Protein AF-A0A1X1JHR4-F1 (afdb_monomer_lite)

Sequence (129 aa):
MKYLKKLLLVLCIGAIYNLYFTLINSSLTSWVNIILFIIFGYAEVFTLELLFKYSIKFQKNVYIQLLTIFLVSSMVEIAYMLVTGLSFTIAIHFVLLGIPITIIGLLYWKYYVDKIKKLLRDKKSSLSN

Organism: Streptococcus mitis (NCBI:txid28037)

Foldseek 3Di:
DVVVVVVVVLVVVLVVVLVVVCVVDVDPLSVVLSVLSSVLVVVLVVVLCVVCVPDPVNVVDVLVSLVVSLVSVLVSQLVSCVVSPHDSVVSVVVSVVVVVVSVVVVVVVVVVVVVVVVVVVVVVVVVVD

Structure (mmCIF, N/CA/C/O backbone):
data_AF-A0A1X1JHR4-F1
#
_entry.id   AF-A0A1X1JHR4-F1
#
loop_
_atom_site.group_PDB
_atom_site.id
_atom_site.type_symbol
_atom_site.label_atom_id
_atom_site.label_alt_id
_atom_site.label_comp_id
_atom_site.label_asym_id
_atom_site.label_entity_id
_atom_site.label_seq_id
_atom_site.pdbx_PDB_ins_code
_atom_site.Cartn_x
_atom_site.Cartn_y
_atom_site.Cartn_z
_atom_site.occupancy
_atom_site.B_iso_or_equiv
_atom_site.auth_seq_id
_atom_site.auth_comp_id
_atom_site.auth_asym_id
_atom_site.auth_atom_id
_atom_site.pdbx_PDB_model_num
ATOM 1 N N . MET A 1 1 ? 13.443 -15.573 12.737 1.00 47.31 1 MET A N 1
ATOM 2 C CA . MET A 1 1 ? 12.019 -15.772 12.351 1.00 47.31 1 MET A CA 1
ATOM 3 C C . MET A 1 1 ? 11.330 -14.530 11.770 1.00 47.31 1 MET A C 1
ATOM 5 O O . MET A 1 1 ? 10.629 -14.673 10.778 1.00 47.31 1 MET A O 1
ATOM 9 N N . LYS A 1 2 ? 11.516 -13.320 12.331 1.00 52.44 2 LYS A N 1
ATOM 10 C CA . LYS A 1 2 ? 10.844 -12.085 11.859 1.00 52.44 2 LYS A CA 1
ATOM 11 C C . LYS A 1 2 ? 11.196 -11.702 10.407 1.00 52.44 2 LYS A C 1
ATOM 13 O O . LYS A 1 2 ? 10.301 -11.395 9.630 1.00 52.44 2 LYS A O 1
ATOM 18 N N . TYR A 1 3 ? 12.474 -11.800 10.035 1.00 51.06 3 TYR A N 1
ATOM 19 C CA . TYR A 1 3 ? 12.960 -11.507 8.678 1.00 51.06 3 TYR A CA 1
ATOM 20 C C . TYR A 1 3 ? 12.559 -12.571 7.651 1.00 51.06 3 TYR A C 1
ATOM 22 O O . TYR A 1 3 ? 12.141 -12.233 6.552 1.00 51.06 3 TYR A O 1
ATOM 30 N N . LEU A 1 4 ? 12.580 -13.848 8.045 1.00 49.50 4 LEU A N 1
ATOM 31 C CA . LEU A 1 4 ? 12.166 -14.963 7.191 1.00 49.50 4 LEU A CA 1
ATOM 32 C C . LEU A 1 4 ? 10.678 -14.875 6.815 1.00 49.50 4 LEU A C 1
ATOM 34 O O . LEU A 1 4 ? 10.331 -15.077 5.660 1.00 49.50 4 LEU A O 1
ATOM 38 N N . LYS A 1 5 ? 9.807 -14.504 7.768 1.00 51.72 5 LYS A N 1
ATOM 39 C CA . LYS A 1 5 ? 8.377 -14.275 7.496 1.00 51.72 5 LYS A CA 1
ATOM 40 C C . LYS A 1 5 ? 8.148 -13.101 6.540 1.00 51.72 5 LYS A C 1
ATOM 42 O O . LYS A 1 5 ? 7.306 -13.217 5.660 1.00 51.72 5 LYS A O 1
ATOM 47 N N . LYS A 1 6 ? 8.898 -12.000 6.690 1.00 57.97 6 LYS A N 1
ATOM 48 C CA . LYS A 1 6 ? 8.840 -10.863 5.755 1.00 57.97 6 LYS A CA 1
ATOM 49 C C . LYS A 1 6 ? 9.286 -11.278 4.347 1.00 57.97 6 LYS A C 1
ATOM 51 O O . LYS A 1 6 ? 8.591 -10.964 3.392 1.00 57.97 6 LYS A O 1
ATOM 56 N N . LEU A 1 7 ? 10.379 -12.035 4.230 1.00 55.81 7 LEU A N 1
ATOM 57 C CA . LEU A 1 7 ? 10.879 -12.546 2.949 1.00 55.81 7 LEU A CA 1
ATOM 58 C C . LEU A 1 7 ? 9.855 -13.461 2.257 1.00 55.81 7 LEU A C 1
ATOM 60 O O . LEU A 1 7 ? 9.580 -13.293 1.077 1.00 55.81 7 LEU A O 1
ATOM 64 N N . LEU A 1 8 ? 9.251 -14.389 3.005 1.00 53.31 8 LEU A N 1
ATOM 65 C CA . LEU A 1 8 ? 8.206 -15.286 2.501 1.00 53.31 8 LEU A CA 1
ATOM 66 C C . LEU A 1 8 ? 6.971 -14.519 2.021 1.00 53.31 8 LEU A C 1
ATOM 68 O O . LEU A 1 8 ? 6.429 -14.840 0.972 1.00 53.31 8 LEU A O 1
ATOM 72 N N . LEU A 1 9 ? 6.558 -13.480 2.751 1.00 62.12 9 LEU A N 1
ATOM 73 C CA . LEU A 1 9 ? 5.437 -12.634 2.348 1.00 62.12 9 LEU A CA 1
ATOM 74 C C . LEU A 1 9 ? 5.743 -11.885 1.040 1.00 62.12 9 LEU A C 1
ATOM 76 O O . LEU A 1 9 ? 4.910 -11.871 0.141 1.00 62.12 9 LEU A O 1
ATOM 80 N N . VAL A 1 10 ? 6.952 -11.327 0.913 1.00 59.50 10 VAL A N 1
ATOM 81 C CA . VAL A 1 10 ? 7.423 -10.652 -0.311 1.00 59.50 10 VAL A CA 1
ATOM 82 C C . VAL A 1 10 ? 7.480 -11.624 -1.490 1.00 59.50 10 VAL A C 1
ATOM 84 O O . VAL A 1 10 ? 7.036 -11.279 -2.581 1.00 59.50 10 VAL A O 1
ATOM 87 N N . LEU A 1 11 ? 7.949 -12.856 -1.273 1.00 52.69 11 LEU A N 1
ATOM 88 C CA . LEU A 1 11 ? 7.969 -13.901 -2.300 1.00 52.69 11 LEU A CA 1
ATOM 89 C C . LEU A 1 11 ? 6.558 -14.333 -2.716 1.00 52.69 11 LEU A C 1
ATOM 91 O O . LEU A 1 11 ? 6.311 -14.500 -3.904 1.00 52.69 11 LEU A O 1
ATOM 95 N N . CYS A 1 12 ? 5.620 -14.481 -1.776 1.00 55.28 12 CYS A N 1
ATOM 96 C CA . CYS A 1 12 ? 4.233 -14.830 -2.094 1.00 55.28 12 CYS A CA 1
ATOM 97 C C . CYS A 1 12 ? 3.518 -13.712 -2.863 1.00 55.28 12 CYS A C 1
ATOM 99 O O . CYS A 1 12 ? 2.827 -13.994 -3.839 1.00 55.28 12 CYS A O 1
ATOM 101 N N . ILE A 1 13 ? 3.711 -12.452 -2.463 1.00 63.69 13 ILE A N 1
ATOM 102 C CA . ILE A 1 13 ? 3.164 -11.295 -3.185 1.00 63.69 13 ILE A CA 1
ATOM 103 C C . ILE A 1 13 ? 3.794 -11.217 -4.583 1.00 63.69 13 ILE A C 1
ATOM 105 O O . ILE A 1 13 ? 3.075 -11.113 -5.575 1.00 63.69 13 ILE A O 1
ATOM 109 N N . GLY A 1 14 ? 5.116 -11.379 -4.680 1.00 54.62 14 GLY A N 1
ATOM 110 C CA . GLY A 1 14 ? 5.826 -11.424 -5.958 1.00 54.62 14 GLY A CA 1
ATOM 111 C C . GLY A 1 14 ? 5.409 -12.583 -6.854 1.00 54.62 14 GLY A C 1
ATOM 112 O O . GLY A 1 14 ? 5.345 -12.407 -8.063 1.00 54.62 14 GLY A O 1
ATOM 113 N N . ALA A 1 15 ? 5.048 -13.739 -6.296 1.00 52.25 15 ALA A N 1
ATOM 114 C CA . ALA A 1 15 ? 4.554 -14.880 -7.061 1.00 52.25 15 ALA A CA 1
ATOM 115 C C . ALA A 1 15 ? 3.147 -14.641 -7.635 1.00 52.25 15 ALA A C 1
ATOM 117 O O . ALA A 1 15 ? 2.910 -14.969 -8.796 1.00 52.25 15 ALA A O 1
ATOM 118 N N . ILE A 1 16 ? 2.234 -14.035 -6.864 1.00 60.34 16 ILE A N 1
ATOM 119 C CA . ILE A 1 16 ? 0.879 -13.681 -7.335 1.00 60.34 16 ILE A CA 1
ATOM 120 C C . ILE A 1 16 ? 0.965 -12.659 -8.475 1.00 60.34 16 ILE A C 1
ATOM 122 O O . ILE A 1 16 ? 0.310 -12.817 -9.505 1.00 60.34 16 ILE A O 1
ATOM 126 N N . TYR A 1 17 ? 1.826 -11.652 -8.329 1.00 57.09 17 TYR A N 1
ATOM 127 C CA . TYR A 1 17 ? 2.055 -10.665 -9.381 1.00 57.09 17 TYR A CA 1
ATOM 128 C C . TYR A 1 17 ? 2.834 -11.238 -10.566 1.00 57.09 17 TYR A C 1
ATOM 130 O O . TYR A 1 17 ? 2.520 -10.911 -11.702 1.00 57.09 17 TYR A O 1
ATOM 138 N N . ASN A 1 18 ? 3.791 -12.143 -10.360 1.00 57.47 18 ASN A N 1
ATOM 139 C CA . ASN A 1 18 ? 4.450 -12.827 -11.472 1.00 57.47 18 ASN A CA 1
ATOM 140 C C . ASN A 1 18 ? 3.447 -13.647 -12.291 1.00 57.47 18 ASN A C 1
ATOM 142 O O . ASN A 1 18 ? 3.522 -13.655 -13.513 1.00 57.47 18 ASN A O 1
ATOM 146 N N . LEU A 1 19 ? 2.462 -14.279 -11.647 1.00 55.25 19 LEU A N 1
ATOM 147 C CA . LEU A 1 19 ? 1.380 -14.979 -12.342 1.00 55.25 19 LEU A CA 1
ATOM 148 C C . LEU A 1 19 ? 0.535 -14.002 -13.181 1.00 55.25 19 LEU A C 1
ATOM 150 O O . LEU A 1 19 ? 0.226 -14.292 -14.335 1.00 55.25 19 LEU A O 1
ATOM 154 N N . TYR A 1 20 ? 0.264 -12.808 -12.643 1.00 59.16 20 TYR A N 1
ATOM 155 C CA . TYR A 1 20 ? -0.362 -11.696 -13.367 1.00 59.16 20 TYR A CA 1
ATOM 156 C C . TYR A 1 20 ? 0.477 -11.221 -14.572 1.00 59.16 20 TYR A C 1
ATOM 158 O O . TYR A 1 20 ? -0.047 -11.054 -15.669 1.00 59.16 20 TYR A O 1
ATOM 166 N N . PHE A 1 21 ? 1.795 -11.081 -14.408 1.00 54.00 21 PHE A N 1
ATOM 167 C CA . PHE A 1 21 ? 2.719 -10.680 -15.475 1.00 54.00 21 PHE A CA 1
ATOM 168 C C . PHE A 1 21 ? 2.930 -11.762 -16.535 1.00 54.00 21 PHE A C 1
ATOM 170 O O . PHE A 1 21 ? 3.034 -11.438 -17.713 1.00 54.00 21 PHE A O 1
ATOM 177 N N . THR A 1 22 ? 2.943 -13.034 -16.143 1.00 54.88 22 THR A N 1
ATOM 178 C CA . THR A 1 22 ? 3.077 -14.179 -17.058 1.00 54.88 22 THR A CA 1
ATOM 179 C C . THR A 1 22 ? 1.826 -14.334 -17.927 1.00 54.88 22 THR A C 1
ATOM 181 O O . THR A 1 22 ? 1.929 -14.723 -19.087 1.00 54.88 22 THR A O 1
ATOM 184 N N . LEU A 1 23 ? 0.650 -13.967 -17.401 1.00 52.34 23 LEU A N 1
ATOM 185 C CA . LEU A 1 23 ? -0.593 -13.868 -18.175 1.00 52.34 23 LEU A CA 1
ATOM 186 C C . LEU A 1 23 ? -0.574 -12.716 -19.197 1.00 52.34 23 LEU A C 1
ATOM 188 O O . LEU A 1 23 ? -1.305 -12.781 -20.180 1.00 52.34 23 LEU A O 1
ATOM 192 N N . ILE A 1 24 ? 0.245 -11.680 -18.981 1.00 53.75 24 ILE A N 1
ATOM 193 C CA . ILE A 1 24 ? 0.297 -10.476 -19.830 1.00 53.75 24 ILE A CA 1
ATOM 194 C C . ILE A 1 24 ? 1.478 -10.498 -20.816 1.00 53.75 24 ILE A C 1
ATOM 196 O O . ILE A 1 24 ? 1.351 -9.959 -21.910 1.00 53.75 24 ILE A O 1
ATOM 200 N N . ASN A 1 25 ? 2.614 -11.114 -20.474 1.00 53.09 25 ASN A N 1
ATOM 201 C CA . ASN A 1 25 ? 3.818 -11.138 -21.310 1.00 53.09 25 ASN A CA 1
ATOM 202 C C . ASN A 1 25 ? 4.556 -12.483 -21.196 1.00 53.09 25 ASN A C 1
ATOM 204 O O . ASN A 1 25 ? 5.163 -12.800 -20.174 1.00 53.09 25 ASN A O 1
ATOM 208 N N . SER A 1 26 ? 4.532 -13.269 -22.273 1.00 52.50 26 SER A N 1
ATOM 209 C CA . SER A 1 26 ? 4.954 -14.677 -22.313 1.00 52.50 26 SER A CA 1
ATOM 210 C C . SER A 1 26 ? 6.437 -14.920 -22.657 1.00 52.50 26 SER A C 1
ATOM 212 O O . SER A 1 26 ? 6.756 -15.961 -23.232 1.00 52.50 26 SER A O 1
ATOM 214 N N . SER A 1 27 ? 7.361 -13.992 -22.384 1.00 51.34 27 SER A N 1
ATOM 215 C CA . SER A 1 27 ? 8.774 -14.141 -22.789 1.00 51.34 27 SER A CA 1
ATOM 216 C C . SER A 1 27 ? 9.789 -13.952 -21.650 1.00 51.34 27 SER A C 1
ATOM 218 O O . SER A 1 27 ? 9.456 -13.527 -20.544 1.00 51.34 27 SER A O 1
ATOM 220 N N . LEU A 1 28 ? 11.044 -14.343 -21.928 1.00 47.16 28 LEU A N 1
ATOM 221 C CA . LEU A 1 28 ? 12.221 -14.432 -21.036 1.00 47.16 28 LEU A CA 1
ATOM 222 C C . LEU A 1 28 ? 12.473 -13.208 -20.121 1.00 47.16 28 LEU A C 1
ATOM 224 O O . LEU A 1 28 ? 13.201 -13.313 -19.136 1.00 47.16 28 LEU A O 1
ATOM 228 N N . THR A 1 29 ? 11.847 -12.069 -20.418 1.00 55.97 29 THR A N 1
ATOM 229 C CA . THR A 1 29 ? 11.730 -10.853 -19.595 1.00 55.97 29 THR A CA 1
ATOM 230 C C . THR A 1 29 ? 11.113 -11.085 -18.209 1.00 55.97 29 THR A C 1
ATOM 232 O O . THR A 1 29 ? 11.256 -10.233 -17.335 1.00 55.97 29 THR A O 1
ATOM 235 N N . SER A 1 30 ? 10.478 -12.237 -17.963 1.00 65.12 30 SER A N 1
ATOM 236 C CA . SER A 1 30 ? 9.850 -12.573 -16.675 1.00 65.12 30 SER A CA 1
ATOM 237 C C . SER A 1 30 ? 10.818 -12.514 -15.478 1.00 65.12 30 SER A C 1
ATOM 239 O O . SER A 1 30 ? 10.509 -11.850 -14.493 1.00 65.12 30 SER A O 1
ATOM 241 N N . TRP A 1 31 ? 12.020 -13.105 -15.545 1.00 66.88 31 TRP A N 1
ATOM 242 C CA . TRP A 1 31 ? 12.908 -13.178 -14.366 1.00 66.88 31 TRP A CA 1
ATOM 243 C C . TRP A 1 31 ? 13.529 -11.839 -13.960 1.00 66.88 31 TRP A C 1
ATOM 245 O O . TRP A 1 31 ? 13.627 -11.543 -12.770 1.00 66.88 31 TRP A O 1
ATOM 255 N N . VAL A 1 32 ? 13.917 -11.007 -14.931 1.00 73.69 32 VAL A N 1
ATOM 256 C CA . VAL A 1 32 ? 14.422 -9.651 -14.655 1.00 73.69 32 VAL A CA 1
ATOM 257 C C . VAL A 1 32 ? 13.318 -8.803 -14.023 1.00 73.69 32 VAL A C 1
ATOM 259 O O . VAL A 1 32 ? 13.566 -8.122 -13.029 1.00 73.69 32 VAL A O 1
ATOM 262 N N . ASN A 1 33 ? 12.085 -8.917 -14.524 1.00 73.31 33 ASN A N 1
ATOM 263 C CA . ASN A 1 33 ? 10.926 -8.234 -13.953 1.00 73.31 33 ASN A CA 1
ATOM 264 C C . ASN A 1 33 ? 10.632 -8.706 -12.520 1.00 73.31 33 ASN A C 1
ATOM 266 O O . ASN A 1 33 ? 10.360 -7.874 -11.660 1.00 73.31 33 ASN A O 1
ATOM 270 N N . ILE A 1 34 ? 10.780 -10.003 -12.222 1.00 72.56 34 ILE A N 1
ATOM 271 C CA . ILE A 1 34 ? 10.665 -10.534 -10.851 1.00 72.56 34 ILE A CA 1
ATOM 272 C C . ILE A 1 34 ? 11.731 -9.928 -9.927 1.00 72.56 34 ILE A C 1
ATOM 274 O O . ILE A 1 34 ? 11.413 -9.518 -8.812 1.00 72.56 34 ILE A O 1
ATOM 278 N N . ILE A 1 35 ? 12.993 -9.854 -10.363 1.00 78.81 35 ILE A N 1
ATOM 279 C CA . ILE A 1 35 ? 14.077 -9.279 -9.547 1.00 78.81 35 ILE A CA 1
ATOM 280 C C . ILE A 1 35 ? 13.817 -7.794 -9.284 1.00 78.81 35 ILE A C 1
ATOM 282 O O . ILE A 1 35 ? 13.900 -7.351 -8.137 1.00 78.81 35 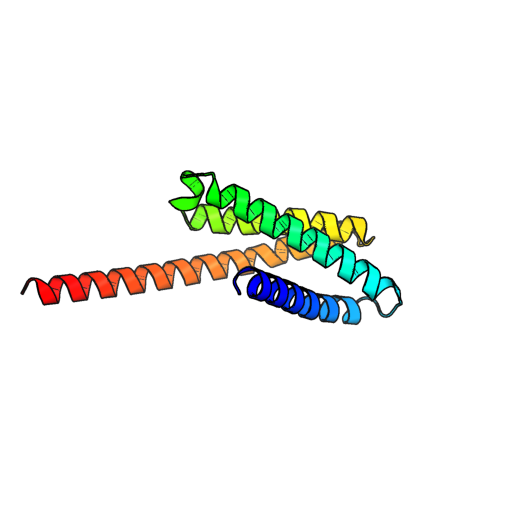ILE A O 1
ATOM 286 N N . LEU A 1 36 ? 13.460 -7.035 -10.324 1.00 79.44 36 LEU A N 1
ATOM 287 C CA . LEU A 1 36 ? 13.090 -5.627 -10.192 1.00 79.44 36 LEU A CA 1
ATOM 288 C C . LEU A 1 36 ? 11.912 -5.468 -9.230 1.00 79.44 36 LEU A C 1
ATOM 290 O O . LEU A 1 36 ? 11.986 -4.656 -8.312 1.00 79.44 36 LEU A O 1
ATOM 294 N N . PHE A 1 37 ? 10.879 -6.295 -9.365 1.00 75.75 37 PHE A N 1
ATOM 295 C CA . PHE A 1 37 ? 9.730 -6.288 -8.466 1.00 75.75 37 PHE A CA 1
ATOM 296 C C . PHE A 1 37 ? 10.141 -6.491 -7.001 1.00 75.75 37 PHE A C 1
ATOM 298 O O . PHE A 1 37 ? 9.707 -5.739 -6.132 1.00 75.75 37 PHE A O 1
ATOM 305 N N . ILE A 1 38 ? 11.015 -7.462 -6.713 1.00 78.06 38 ILE A N 1
ATOM 306 C CA . ILE A 1 38 ? 11.507 -7.709 -5.348 1.00 78.06 38 ILE A CA 1
ATOM 307 C C . ILE A 1 38 ? 12.253 -6.482 -4.807 1.00 78.06 38 ILE A C 1
ATOM 309 O O . ILE A 1 38 ? 12.057 -6.117 -3.647 1.00 78.06 38 ILE A O 1
ATOM 313 N N . ILE A 1 39 ? 13.082 -5.832 -5.629 1.00 82.50 39 ILE A N 1
ATOM 314 C CA . ILE A 1 39 ? 13.822 -4.623 -5.238 1.00 82.50 39 ILE A CA 1
ATOM 315 C C . ILE A 1 39 ? 12.853 -3.476 -4.920 1.00 82.50 39 ILE A C 1
ATOM 317 O O . ILE A 1 39 ? 12.962 -2.866 -3.854 1.00 82.50 39 ILE A O 1
ATOM 321 N N . PHE A 1 40 ? 11.885 -3.213 -5.803 1.00 82.06 40 PHE A N 1
ATOM 322 C CA . PHE A 1 40 ? 10.873 -2.171 -5.609 1.00 82.06 40 PHE A CA 1
ATOM 323 C C . PHE A 1 40 ? 10.000 -2.448 -4.377 1.00 82.06 40 PHE A C 1
ATOM 325 O O . PHE A 1 40 ? 9.845 -1.569 -3.530 1.00 82.06 40 PHE A O 1
ATOM 332 N N . GLY A 1 41 ? 9.518 -3.682 -4.209 1.00 77.81 41 GLY A N 1
ATOM 333 C CA . GLY A 1 41 ? 8.730 -4.083 -3.042 1.00 77.81 41 GLY A CA 1
ATOM 334 C C . GLY A 1 41 ? 9.522 -4.013 -1.733 1.00 77.81 41 GLY A C 1
ATOM 335 O O . GLY A 1 41 ? 8.991 -3.609 -0.698 1.00 77.81 41 GLY A O 1
ATOM 336 N N . TYR A 1 42 ? 10.818 -4.339 -1.751 1.00 79.94 42 TYR A N 1
ATOM 337 C CA . TYR A 1 42 ? 11.672 -4.162 -0.575 1.00 79.94 42 TYR A CA 1
ATOM 338 C C . TYR A 1 42 ? 11.855 -2.681 -0.225 1.00 79.94 42 TYR A C 1
ATOM 340 O O . TYR A 1 42 ? 11.734 -2.308 0.945 1.00 79.94 42 TYR A O 1
ATOM 348 N N . ALA A 1 43 ? 12.110 -1.833 -1.226 1.00 81.94 43 ALA A N 1
ATOM 349 C CA . ALA A 1 43 ? 12.239 -0.391 -1.038 1.00 81.94 43 ALA A CA 1
ATOM 350 C C . ALA A 1 43 ? 10.946 0.231 -0.484 1.00 81.94 43 ALA A C 1
ATOM 352 O O . ALA A 1 43 ? 11.006 1.069 0.420 1.00 81.94 43 ALA A O 1
ATOM 353 N N . GLU A 1 44 ? 9.785 -0.223 -0.958 1.00 85.62 44 GLU A N 1
ATOM 354 C CA . GLU A 1 44 ? 8.470 0.176 -0.452 1.00 85.62 44 GLU A CA 1
ATOM 355 C C . GLU A 1 44 ? 8.304 -0.168 1.032 1.00 85.62 44 GLU A C 1
ATOM 357 O O . GLU A 1 44 ? 8.065 0.717 1.859 1.00 85.62 44 GLU A O 1
ATOM 362 N N . VAL A 1 45 ? 8.489 -1.444 1.392 1.00 82.56 45 VAL A N 1
ATOM 363 C CA . VAL A 1 45 ? 8.337 -1.913 2.778 1.00 82.56 45 VAL A CA 1
ATOM 364 C C . VAL A 1 45 ? 9.317 -1.199 3.703 1.00 82.56 45 VAL A C 1
ATOM 366 O O . VAL A 1 45 ? 8.939 -0.805 4.806 1.00 82.56 45 VAL A O 1
ATOM 369 N N . PHE A 1 46 ? 10.560 -0.999 3.261 1.00 83.12 46 PHE A N 1
ATOM 370 C CA . PHE A 1 46 ? 11.565 -0.270 4.028 1.00 83.12 46 PHE A CA 1
ATOM 371 C C . PHE A 1 46 ? 11.159 1.193 4.253 1.00 83.12 46 PHE A C 1
ATOM 373 O O . PHE A 1 46 ? 11.225 1.686 5.380 1.00 83.12 46 PHE A O 1
ATOM 380 N N . THR A 1 47 ? 10.669 1.866 3.211 1.00 84.00 47 THR A N 1
ATOM 381 C CA . THR A 1 47 ? 10.189 3.255 3.286 1.00 84.00 47 THR A CA 1
ATOM 382 C C . THR A 1 47 ? 9.012 3.386 4.249 1.00 84.00 47 THR A C 1
ATOM 384 O O . THR A 1 47 ? 9.020 4.254 5.124 1.00 84.00 47 THR A O 1
ATOM 387 N N . LEU A 1 48 ? 8.024 2.492 4.150 1.00 84.88 48 LEU A N 1
ATOM 388 C CA . LEU A 1 48 ? 6.870 2.465 5.051 1.00 84.88 48 LEU A CA 1
ATOM 389 C C . LEU A 1 48 ? 7.278 2.166 6.499 1.00 84.88 48 LEU A C 1
ATOM 391 O O . LEU A 1 48 ? 6.788 2.811 7.427 1.00 84.88 48 LEU A O 1
ATOM 395 N N . GLU A 1 49 ? 8.210 1.233 6.709 1.00 83.44 49 GLU A N 1
ATOM 396 C CA . GLU A 1 49 ? 8.730 0.911 8.041 1.00 83.44 49 GLU A CA 1
ATOM 397 C C . GLU A 1 49 ? 9.433 2.117 8.675 1.00 83.44 49 GLU A C 1
ATOM 399 O O . GLU A 1 49 ? 9.191 2.410 9.848 1.00 83.44 49 GLU A O 1
ATOM 404 N N . LEU A 1 50 ? 10.235 2.866 7.910 1.00 85.50 50 LEU A N 1
ATOM 405 C CA . LEU A 1 50 ? 10.844 4.111 8.383 1.00 8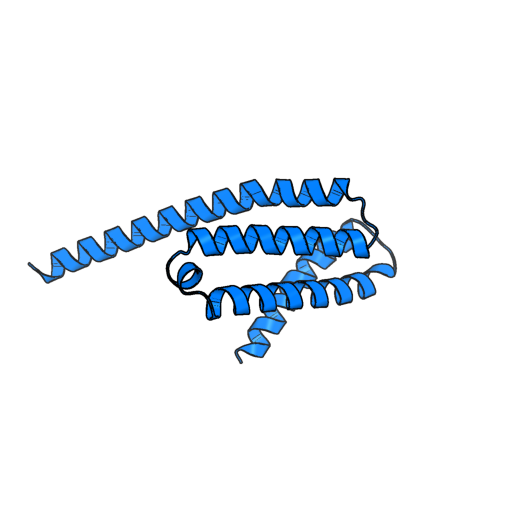5.50 50 LEU A CA 1
ATOM 406 C C . LEU A 1 50 ? 9.785 5.173 8.711 1.00 85.50 50 LEU A C 1
ATOM 408 O O . LEU A 1 50 ? 9.792 5.726 9.815 1.00 85.50 50 LEU A O 1
ATOM 412 N N . LEU A 1 51 ? 8.842 5.423 7.798 1.00 84.12 51 LEU A N 1
ATOM 413 C CA . LEU A 1 51 ? 7.789 6.425 7.990 1.00 84.12 51 LEU A CA 1
ATOM 414 C C . LEU A 1 51 ? 6.951 6.140 9.243 1.00 84.12 51 LEU A C 1
ATOM 416 O O . LEU A 1 51 ? 6.679 7.053 10.026 1.00 84.12 51 LEU A O 1
ATOM 420 N N . PHE A 1 52 ? 6.576 4.881 9.477 1.00 85.56 52 PHE A N 1
ATOM 421 C CA . PHE A 1 52 ? 5.719 4.514 10.608 1.00 85.56 52 PHE A CA 1
ATOM 422 C C . PHE A 1 52 ? 6.477 4.389 11.924 1.00 85.56 52 PHE A C 1
ATOM 424 O O . PHE A 1 52 ? 5.918 4.682 12.984 1.00 85.56 52 PHE A O 1
ATOM 431 N N . LYS A 1 53 ? 7.754 4.000 11.887 1.00 83.19 53 LYS A N 1
ATOM 432 C CA . LYS A 1 53 ? 8.568 3.889 13.099 1.00 83.19 53 LYS A CA 1
ATOM 433 C C . LYS A 1 53 ? 8.963 5.254 13.656 1.00 83.19 53 LYS A C 1
ATOM 435 O O . LYS A 1 53 ? 8.919 5.428 14.870 1.00 83.19 53 LYS A O 1
ATOM 440 N N . TYR A 1 54 ? 9.324 6.212 12.802 1.00 80.06 54 TYR A N 1
ATOM 441 C CA . TYR A 1 54 ? 9.908 7.484 13.247 1.00 80.06 54 TYR A CA 1
ATOM 442 C C . TYR A 1 54 ? 8.903 8.633 13.403 1.00 80.06 54 TYR A C 1
ATOM 444 O O . TYR A 1 54 ? 9.255 9.682 13.937 1.00 80.06 54 TYR A O 1
ATOM 452 N N . SER A 1 55 ? 7.642 8.452 13.002 1.00 81.62 55 SER A N 1
ATOM 453 C CA . SER A 1 55 ? 6.629 9.508 13.079 1.00 81.62 55 SER A CA 1
ATOM 454 C C . SER A 1 55 ? 5.498 9.175 14.046 1.00 81.62 55 SER A C 1
ATOM 456 O O . SER A 1 55 ? 4.676 8.284 13.819 1.00 81.62 55 SER A O 1
ATOM 458 N N . ILE A 1 56 ? 5.381 9.994 15.092 1.00 76.25 56 ILE A N 1
ATOM 459 C CA . ILE A 1 56 ? 4.297 9.917 16.081 1.00 76.25 56 ILE A CA 1
ATOM 460 C C . ILE A 1 56 ? 2.921 10.107 15.419 1.00 76.25 56 ILE A C 1
ATOM 462 O O . ILE A 1 56 ? 1.941 9.490 15.841 1.00 76.25 56 ILE A O 1
ATOM 466 N N . LYS A 1 57 ? 2.833 10.934 14.363 1.00 80.44 57 LYS A N 1
ATOM 467 C CA . LYS A 1 57 ? 1.583 11.152 13.612 1.00 80.44 57 LYS A CA 1
ATOM 468 C C . LYS A 1 57 ? 1.081 9.854 12.981 1.00 80.44 57 LYS A C 1
ATOM 470 O O . LYS A 1 57 ? -0.109 9.565 13.073 1.00 80.44 57 LYS A O 1
ATOM 475 N N . PHE A 1 58 ? 1.988 9.064 12.405 1.00 79.69 58 PHE A N 1
ATOM 476 C CA . PHE A 1 58 ? 1.647 7.764 11.839 1.00 79.69 58 PHE A CA 1
ATOM 477 C C . PHE A 1 58 ? 1.274 6.768 12.933 1.00 79.69 58 PHE A C 1
ATOM 479 O O . PHE A 1 58 ? 0.233 6.134 12.827 1.00 79.69 58 PHE A O 1
ATOM 486 N N . GLN A 1 59 ? 2.036 6.673 14.025 1.00 75.75 59 GLN A N 1
ATOM 487 C CA . GLN A 1 59 ? 1.746 5.726 15.116 1.00 75.75 59 GLN A CA 1
ATOM 488 C C . GLN A 1 59 ? 0.358 5.915 15.747 1.00 75.75 59 GLN A C 1
ATOM 490 O O . GLN A 1 59 ? -0.276 4.944 16.151 1.00 75.75 59 GLN A O 1
ATOM 495 N N . LYS A 1 60 ? -0.124 7.160 15.826 1.00 80.69 60 LYS A N 1
ATOM 496 C CA . LYS A 1 60 ? -1.407 7.489 16.460 1.00 80.69 60 LYS A CA 1
ATOM 497 C C . LYS A 1 60 ? -2.610 7.416 15.519 1.00 80.69 60 LYS A C 1
ATOM 499 O O . LYS A 1 60 ? -3.738 7.434 16.007 1.00 80.69 60 LYS A O 1
ATOM 504 N N . ASN A 1 61 ? -2.410 7.363 14.200 1.00 81.19 61 ASN A N 1
ATOM 505 C CA . ASN A 1 61 ? -3.505 7.486 13.240 1.00 81.19 61 ASN A CA 1
ATOM 506 C C . ASN A 1 61 ? -3.417 6.461 12.099 1.00 81.19 61 ASN A C 1
ATOM 508 O O . ASN A 1 61 ? -2.732 6.665 11.098 1.00 81.19 61 ASN A O 1
ATOM 512 N N . VAL A 1 62 ? -4.197 5.385 12.233 1.00 79.81 62 VAL A N 1
ATOM 513 C CA . VAL A 1 62 ? -4.272 4.294 11.249 1.00 79.81 62 VAL A CA 1
ATOM 514 C C . VAL A 1 62 ? -4.846 4.753 9.904 1.00 79.81 62 VAL A C 1
ATOM 516 O O . VAL A 1 62 ? -4.427 4.250 8.869 1.00 79.81 62 VAL A O 1
ATOM 519 N N . TYR A 1 63 ? -5.747 5.742 9.874 1.00 80.00 63 TYR A N 1
ATOM 520 C CA . TYR A 1 63 ? -6.270 6.269 8.606 1.00 80.00 63 TYR A CA 1
ATOM 521 C C . TYR A 1 63 ? -5.167 6.940 7.785 1.00 80.00 63 TYR A C 1
ATOM 523 O O . TYR A 1 63 ? -5.078 6.737 6.578 1.00 80.00 63 TYR A O 1
ATOM 531 N N . ILE A 1 64 ? -4.291 7.690 8.460 1.00 81.12 64 ILE A N 1
ATOM 532 C CA . ILE A 1 64 ? -3.125 8.313 7.830 1.00 81.12 64 ILE A CA 1
ATOM 533 C C . ILE A 1 64 ? -2.117 7.239 7.390 1.00 81.12 64 ILE A C 1
ATOM 535 O O . ILE A 1 64 ? -1.569 7.351 6.300 1.00 81.12 64 ILE A O 1
ATOM 539 N N . GLN A 1 65 ? -1.917 6.169 8.174 1.00 79.75 65 GLN A N 1
ATOM 540 C CA . GLN A 1 65 ? -1.089 5.032 7.745 1.00 79.75 65 GLN A CA 1
ATOM 541 C C . GLN A 1 65 ? -1.628 4.390 6.462 1.00 79.75 65 GLN A C 1
ATOM 543 O O . GLN A 1 65 ? -0.872 4.237 5.511 1.00 79.75 65 GLN A O 1
ATOM 548 N N . LEU A 1 66 ? -2.922 4.060 6.408 1.00 80.56 66 LEU A N 1
ATOM 549 C CA . LEU A 1 66 ? -3.547 3.429 5.240 1.00 80.56 66 LEU A CA 1
ATOM 550 C C . LEU A 1 66 ? -3.473 4.317 3.992 1.00 80.56 66 LEU A C 1
ATOM 552 O O . LEU A 1 66 ? -3.129 3.829 2.919 1.00 80.56 66 LEU A O 1
ATOM 556 N N . LEU A 1 67 ? -3.724 5.622 4.140 1.00 83.44 67 LEU A N 1
ATOM 557 C CA . LEU A 1 67 ? -3.580 6.580 3.043 1.00 83.44 67 LEU A CA 1
ATOM 558 C C . LEU A 1 67 ? -2.134 6.643 2.536 1.00 83.44 67 LEU A C 1
ATOM 560 O O . LEU A 1 67 ? -1.896 6.675 1.332 1.00 83.44 67 LEU A O 1
ATOM 564 N N . THR A 1 68 ? -1.157 6.647 3.442 1.00 86.19 68 THR A N 1
ATOM 565 C CA . THR A 1 68 ? 0.257 6.682 3.063 1.00 86.19 68 THR A CA 1
ATOM 566 C C . THR A 1 68 ? 0.735 5.376 2.448 1.00 86.19 68 THR A C 1
ATOM 568 O O . THR A 1 68 ? 1.517 5.453 1.508 1.00 86.19 68 THR A O 1
ATOM 571 N N . ILE A 1 69 ? 0.249 4.213 2.900 1.00 84.56 69 ILE A N 1
ATOM 572 C CA . ILE A 1 69 ? 0.493 2.940 2.201 1.00 84.56 69 ILE A CA 1
ATOM 573 C C . ILE A 1 69 ? 0.025 3.089 0.758 1.00 84.56 69 ILE A C 1
ATOM 575 O O . ILE A 1 69 ? 0.844 2.973 -0.139 1.00 84.56 69 ILE A O 1
ATOM 579 N N . PHE A 1 70 ? -1.236 3.472 0.537 1.00 81.94 70 PHE A N 1
ATOM 580 C CA . PHE A 1 70 ? -1.778 3.632 -0.813 1.00 81.94 70 PHE A CA 1
ATOM 581 C C . PHE A 1 70 ? -0.935 4.568 -1.695 1.00 81.94 70 PHE A C 1
ATOM 583 O O . PHE A 1 70 ? -0.614 4.220 -2.830 1.00 81.94 70 PHE A O 1
ATOM 590 N N . LEU A 1 71 ? -0.542 5.736 -1.177 1.00 86.75 71 LEU A N 1
ATOM 591 C CA . LEU A 1 71 ? 0.261 6.703 -1.931 1.00 86.75 71 LEU A CA 1
ATOM 592 C C . LEU A 1 71 ? 1.652 6.163 -2.280 1.00 86.75 71 LEU A C 1
ATOM 594 O O . LEU A 1 71 ? 2.078 6.272 -3.428 1.00 86.75 71 LEU A O 1
ATOM 598 N N . VAL A 1 72 ? 2.354 5.576 -1.307 1.00 85.88 72 VAL A N 1
ATOM 599 C CA . VAL A 1 72 ? 3.703 5.036 -1.522 1.00 85.88 72 VAL A CA 1
ATOM 600 C C . VAL A 1 72 ? 3.648 3.833 -2.465 1.00 85.88 72 VAL A C 1
ATOM 602 O O . VAL A 1 72 ? 4.419 3.805 -3.421 1.00 85.88 72 VAL A O 1
ATOM 605 N N . SER A 1 73 ? 2.702 2.906 -2.273 1.00 83.06 73 SER A N 1
ATOM 606 C CA . SER A 1 73 ? 2.486 1.766 -3.173 1.00 83.06 73 SER A CA 1
ATOM 607 C C . SER A 1 73 ? 2.200 2.230 -4.603 1.00 83.06 73 SER A C 1
ATOM 609 O O . SER A 1 73 ? 2.821 1.739 -5.537 1.00 83.06 73 SER A O 1
ATOM 611 N N . SER A 1 74 ? 1.343 3.244 -4.782 1.00 82.19 74 SER A N 1
ATOM 612 C CA . SER A 1 74 ? 1.018 3.794 -6.108 1.00 82.19 74 SER A CA 1
ATOM 613 C C . SER A 1 74 ? 2.242 4.397 -6.804 1.00 82.19 74 SER A C 1
ATOM 615 O O . SER A 1 74 ? 2.446 4.195 -7.999 1.00 82.19 74 SER A O 1
ATOM 617 N N . MET A 1 75 ? 3.088 5.131 -6.069 1.00 85.12 75 MET A N 1
ATOM 618 C CA . MET A 1 75 ? 4.324 5.697 -6.626 1.00 85.12 75 MET A CA 1
ATOM 619 C C . MET A 1 75 ? 5.325 4.608 -7.024 1.00 85.12 75 MET A C 1
ATOM 621 O O . MET A 1 75 ? 5.949 4.703 -8.081 1.00 85.12 75 MET A O 1
ATOM 625 N N . VAL A 1 76 ? 5.473 3.580 -6.186 1.00 84.62 76 VAL A N 1
ATOM 626 C CA . VAL A 1 76 ? 6.353 2.432 -6.440 1.00 84.62 76 VAL A CA 1
ATOM 627 C C . VAL A 1 76 ? 5.866 1.637 -7.650 1.00 84.62 76 VAL A C 1
ATOM 629 O O . VAL A 1 76 ? 6.675 1.277 -8.501 1.00 84.62 76 VAL A O 1
ATOM 632 N N . GLU A 1 77 ? 4.558 1.425 -7.773 1.00 79.88 77 GLU A N 1
ATOM 633 C CA . GLU A 1 77 ? 3.943 0.722 -8.898 1.00 79.88 77 GLU A CA 1
ATOM 634 C C . GLU A 1 77 ? 4.147 1.474 -10.220 1.00 79.88 77 GLU A C 1
ATOM 636 O O . GLU A 1 77 ? 4.598 0.876 -11.199 1.00 79.88 77 GLU A O 1
ATOM 641 N N . ILE A 1 78 ? 3.933 2.797 -10.237 1.00 83.06 78 ILE A N 1
ATOM 642 C CA . ILE A 1 78 ? 4.238 3.636 -11.408 1.00 83.06 78 ILE A CA 1
ATOM 643 C C . ILE A 1 78 ? 5.722 3.527 -11.776 1.00 83.06 78 ILE A C 1
ATOM 645 O O . ILE A 1 78 ? 6.053 3.321 -12.944 1.00 83.06 78 ILE A O 1
ATOM 649 N N . ALA A 1 79 ? 6.622 3.647 -10.797 1.00 83.75 79 ALA A N 1
ATOM 650 C CA . ALA A 1 79 ? 8.059 3.579 -11.044 1.00 83.75 79 ALA A CA 1
ATOM 651 C C . ALA A 1 79 ? 8.482 2.212 -11.609 1.00 83.75 79 ALA A C 1
ATOM 653 O O . ALA A 1 79 ? 9.242 2.152 -12.576 1.00 83.75 79 ALA A O 1
ATOM 654 N N . TYR A 1 80 ? 7.945 1.121 -11.064 1.00 81.69 80 TYR A N 1
ATOM 655 C CA . TYR A 1 80 ? 8.191 -0.232 -11.557 1.00 81.69 80 TYR A CA 1
ATOM 656 C C . TYR A 1 80 ? 7.671 -0.428 -12.990 1.00 81.69 80 TYR A C 1
ATOM 658 O O . TYR A 1 80 ? 8.386 -0.965 -13.839 1.00 81.69 80 TYR A O 1
ATOM 666 N N . MET A 1 81 ? 6.462 0.048 -13.300 1.00 80.12 81 MET A N 1
ATOM 667 C CA . MET A 1 81 ? 5.892 -0.055 -14.650 1.00 80.12 81 MET A CA 1
ATOM 668 C C . MET A 1 81 ? 6.689 0.749 -15.683 1.00 80.12 81 MET A C 1
ATOM 670 O O . MET A 1 81 ? 6.928 0.255 -16.783 1.00 80.12 81 MET A O 1
ATOM 674 N N . LEU A 1 82 ? 7.177 1.939 -15.316 1.00 81.56 82 LEU A N 1
ATOM 675 C CA . LEU A 1 82 ? 8.051 2.735 -16.183 1.00 81.56 82 LEU A CA 1
ATOM 676 C C . LEU A 1 82 ? 9.382 2.025 -16.466 1.00 81.56 82 LEU A C 1
ATOM 678 O O . LEU A 1 82 ? 9.821 1.984 -17.614 1.00 81.56 82 LEU A O 1
ATOM 682 N N . VAL A 1 83 ? 10.010 1.426 -15.447 1.00 81.94 83 VAL A N 1
ATOM 683 C CA . VAL A 1 83 ? 11.283 0.694 -15.605 1.00 81.94 83 VAL A CA 1
ATOM 684 C C . VAL A 1 83 ? 11.110 -0.595 -16.415 1.00 81.94 83 VAL A C 1
ATOM 686 O O . VAL A 1 83 ? 12.016 -0.986 -17.147 1.00 81.94 83 VAL A O 1
ATOM 689 N N . THR A 1 84 ? 9.946 -1.240 -16.330 1.00 77.06 84 THR A N 1
ATOM 690 C CA . THR A 1 84 ? 9.633 -2.466 -17.088 1.00 77.06 84 THR A CA 1
ATOM 691 C C . THR A 1 84 ? 9.089 -2.201 -18.498 1.00 77.06 84 THR A C 1
ATOM 693 O O . THR A 1 84 ? 8.779 -3.147 -19.222 1.00 77.06 84 THR A O 1
ATOM 696 N N . GLY A 1 85 ? 9.014 -0.933 -18.922 1.00 76.38 85 GLY A N 1
ATOM 697 C CA . GLY A 1 85 ? 8.624 -0.537 -20.279 1.00 76.38 85 GLY A CA 1
ATOM 698 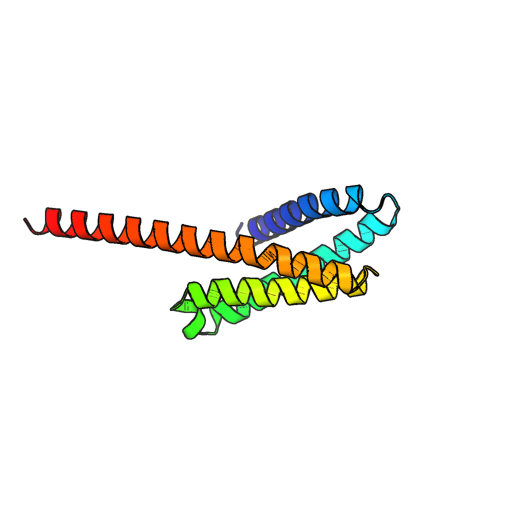C C . GLY A 1 85 ? 7.117 -0.563 -20.549 1.00 76.38 85 GLY A C 1
ATOM 699 O O . GLY A 1 85 ? 6.701 -0.490 -21.705 1.00 76.38 85 GLY A O 1
ATOM 700 N N . LEU A 1 86 ? 6.285 -0.663 -19.508 1.00 75.00 86 LEU A N 1
ATOM 701 C CA . LEU A 1 86 ? 4.835 -0.536 -19.633 1.00 75.00 86 LEU A CA 1
ATOM 702 C C . LEU A 1 86 ? 4.431 0.926 -19.849 1.00 75.00 86 LEU A C 1
ATOM 704 O O . LEU A 1 86 ? 5.063 1.859 -19.353 1.00 75.00 86 LEU A O 1
ATOM 708 N N . SER A 1 87 ? 3.336 1.134 -20.584 1.00 76.44 87 SER A N 1
ATOM 709 C CA . SER A 1 87 ? 2.844 2.488 -20.845 1.00 76.44 87 SER A CA 1
ATOM 710 C C . SER A 1 87 ? 2.376 3.178 -19.560 1.00 76.44 87 SER A C 1
ATOM 712 O O . SER A 1 87 ? 1.721 2.577 -18.705 1.00 76.44 87 SER A O 1
ATOM 714 N N . PHE A 1 88 ? 2.648 4.480 -19.459 1.00 75.81 88 PHE A N 1
ATOM 715 C CA . PHE A 1 88 ? 2.200 5.313 -18.340 1.00 75.81 88 PHE A CA 1
ATOM 716 C C . PHE A 1 88 ? 0.674 5.282 -18.158 1.00 75.81 88 PHE A C 1
ATOM 718 O O . PHE A 1 88 ? 0.169 5.291 -17.037 1.00 75.81 88 PHE A O 1
ATOM 725 N N . THR A 1 89 ? -0.068 5.168 -19.262 1.00 78.50 89 THR A N 1
ATOM 726 C CA . THR A 1 89 ? -1.523 5.014 -19.249 1.00 78.50 89 THR A CA 1
ATOM 727 C C . THR A 1 89 ? -1.941 3.777 -18.464 1.00 78.50 89 THR A C 1
ATOM 729 O O . THR A 1 89 ? -2.809 3.883 -17.602 1.00 78.50 89 THR A O 1
ATOM 732 N N . ILE A 1 90 ? -1.312 2.624 -18.704 1.00 74.88 90 ILE A N 1
ATOM 733 C CA . ILE A 1 90 ? -1.609 1.385 -17.970 1.00 74.88 90 ILE A CA 1
ATOM 734 C C . ILE A 1 90 ? -1.331 1.575 -16.471 1.00 74.88 90 ILE A C 1
ATOM 736 O O . ILE A 1 90 ? -2.178 1.219 -15.655 1.00 74.88 90 ILE A O 1
ATOM 740 N N . ALA A 1 91 ? -0.223 2.228 -16.109 1.00 73.31 91 ALA A N 1
ATOM 741 C CA . ALA A 1 91 ? 0.110 2.510 -14.711 1.00 73.31 91 ALA A CA 1
ATOM 742 C C . ALA A 1 91 ? -0.954 3.352 -13.993 1.00 73.31 91 ALA A C 1
ATOM 744 O O . ALA A 1 91 ? -1.345 3.033 -12.871 1.00 73.31 91 ALA A O 1
ATOM 745 N N . ILE A 1 92 ? -1.498 4.377 -14.656 1.00 77.94 92 ILE A N 1
ATOM 746 C CA . ILE A 1 92 ? -2.599 5.173 -14.095 1.00 77.94 92 ILE A CA 1
ATOM 747 C C . ILE A 1 92 ? -3.844 4.310 -13.853 1.00 77.94 92 ILE A C 1
ATOM 749 O O . ILE A 1 92 ? -4.490 4.458 -12.816 1.00 77.94 92 ILE A O 1
ATOM 753 N N . HIS A 1 93 ? -4.186 3.400 -14.771 1.00 78.06 93 HIS A N 1
ATOM 754 C CA . HIS A 1 93 ? -5.360 2.537 -14.602 1.00 78.06 93 HIS A CA 1
ATOM 755 C C . HIS A 1 93 ? -5.229 1.635 -13.368 1.00 78.06 93 HIS A C 1
ATOM 757 O O . HIS A 1 93 ? -6.201 1.484 -12.629 1.00 78.06 93 HIS A O 1
ATOM 763 N N . PHE A 1 94 ? -4.039 1.094 -13.095 1.00 73.44 94 PHE A N 1
ATOM 764 C CA . PHE A 1 94 ? -3.797 0.313 -11.877 1.00 73.44 94 PHE A CA 1
ATOM 765 C C . PHE A 1 94 ? -3.931 1.142 -10.604 1.00 73.44 94 PHE A C 1
ATOM 767 O O . PHE A 1 94 ? -4.630 0.730 -9.677 1.00 73.44 94 PHE A O 1
ATOM 774 N N . VAL A 1 95 ? -3.360 2.349 -10.583 1.00 78.12 95 VAL A N 1
ATOM 775 C CA . VAL A 1 95 ? -3.509 3.262 -9.439 1.00 78.12 95 VAL A CA 1
ATOM 776 C C . VAL A 1 95 ? -4.983 3.588 -9.188 1.00 78.12 95 VAL A C 1
ATOM 778 O O . VAL A 1 95 ? -5.444 3.545 -8.045 1.00 78.12 95 VAL A O 1
ATOM 781 N N . LEU A 1 96 ? -5.754 3.848 -10.249 1.00 77.75 96 LEU A N 1
ATOM 782 C CA . LEU A 1 96 ? -7.194 4.099 -10.149 1.00 77.75 96 LEU A CA 1
ATOM 783 C C . LEU A 1 96 ? -7.966 2.881 -9.626 1.00 77.75 96 LEU A C 1
ATOM 785 O O . LEU A 1 96 ? -8.885 3.059 -8.829 1.00 77.75 96 LEU A O 1
ATOM 789 N N . LEU A 1 97 ? -7.583 1.659 -10.012 1.00 74.69 97 LEU A N 1
ATOM 790 C CA . LEU A 1 97 ? -8.149 0.417 -9.465 1.00 74.69 97 LEU A CA 1
ATOM 791 C C . LEU A 1 97 ? -7.803 0.213 -7.982 1.00 74.69 97 LEU A C 1
ATOM 793 O O . LEU A 1 97 ? -8.597 -0.368 -7.240 1.00 74.69 97 LEU A O 1
ATOM 797 N N . GLY A 1 98 ? -6.660 0.723 -7.518 1.00 69.69 98 GLY A N 1
ATOM 798 C CA . GLY A 1 98 ? -6.265 0.675 -6.108 1.00 69.69 98 GLY A CA 1
ATOM 799 C C . GLY A 1 98 ? -7.131 1.547 -5.185 1.00 69.69 98 GLY A C 1
ATOM 800 O O . GLY A 1 98 ? -7.301 1.221 -4.006 1.00 69.69 98 GLY A O 1
ATOM 801 N N . ILE A 1 99 ? -7.733 2.624 -5.704 1.00 73.00 99 ILE A N 1
ATOM 802 C CA . ILE A 1 99 ? -8.597 3.540 -4.936 1.00 73.00 99 ILE A CA 1
ATOM 803 C C . ILE A 1 99 ? -9.816 2.821 -4.326 1.00 73.00 99 ILE A C 1
ATOM 805 O O . ILE A 1 99 ? -9.970 2.874 -3.100 1.00 73.00 99 ILE A O 1
ATOM 809 N N . PRO A 1 100 ? -10.686 2.128 -5.095 1.00 69.50 100 PRO A N 1
ATOM 810 C CA . PRO A 1 100 ? -11.846 1.445 -4.526 1.00 69.50 100 PRO A CA 1
ATOM 811 C C . PRO A 1 100 ? -11.446 0.344 -3.538 1.00 69.50 100 PRO A C 1
ATOM 813 O O . PRO A 1 100 ? -12.093 0.208 -2.500 1.00 69.50 100 PRO A O 1
ATOM 816 N N . ILE A 1 101 ? -10.350 -0.383 -3.790 1.00 72.94 101 ILE A N 1
ATOM 817 C CA . ILE A 1 101 ? -9.826 -1.402 -2.863 1.00 72.94 101 ILE A CA 1
ATOM 818 C C . ILE A 1 101 ? -9.441 -0.758 -1.524 1.00 72.94 101 ILE A C 1
ATOM 820 O O . ILE A 1 101 ? -9.816 -1.251 -0.458 1.00 72.94 101 ILE A O 1
ATOM 824 N N . THR A 1 102 ? -8.757 0.387 -1.573 1.00 72.06 102 THR A N 1
ATOM 825 C CA . THR A 1 102 ? -8.350 1.141 -0.379 1.00 72.06 102 THR A CA 1
ATOM 826 C C . THR A 1 102 ? -9.561 1.666 0.394 1.00 72.06 102 THR A C 1
ATOM 828 O O . THR A 1 102 ? -9.607 1.548 1.620 1.00 72.06 102 THR A O 1
ATOM 831 N N . ILE A 1 103 ? -10.579 2.189 -0.300 1.00 73.00 103 ILE A N 1
ATOM 832 C CA . ILE A 1 103 ? -11.830 2.658 0.320 1.00 73.00 103 ILE A CA 1
ATOM 833 C C . ILE A 1 103 ? -12.562 1.502 1.013 1.00 73.00 103 ILE A C 1
ATOM 835 O O . ILE A 1 103 ? -12.968 1.641 2.168 1.00 73.00 103 ILE A O 1
ATOM 839 N N . ILE A 1 104 ? -12.693 0.348 0.352 1.00 72.19 104 ILE A N 1
ATOM 840 C CA . ILE A 1 104 ? -13.312 -0.848 0.942 1.00 72.19 104 ILE A CA 1
ATOM 841 C C . ILE A 1 104 ? -12.529 -1.287 2.185 1.00 72.19 104 ILE A C 1
ATOM 843 O O . ILE A 1 104 ? -13.129 -1.513 3.237 1.00 72.19 104 ILE A O 1
ATOM 847 N N . GLY A 1 105 ? -11.195 -1.337 2.104 1.00 71.81 105 GLY A N 1
ATOM 848 C CA . GLY A 1 105 ? -10.333 -1.663 3.242 1.00 71.81 105 GLY A CA 1
ATOM 849 C C . GLY A 1 105 ? -10.528 -0.715 4.430 1.00 71.81 105 GLY A C 1
ATOM 850 O O . GLY A 1 105 ? -10.669 -1.167 5.568 1.00 71.81 105 GLY A O 1
ATOM 851 N N . LEU A 1 106 ? -10.621 0.595 4.172 1.00 75.56 106 LEU A N 1
ATOM 852 C CA . LEU A 1 106 ? -10.897 1.618 5.188 1.00 75.56 106 LEU A CA 1
ATOM 8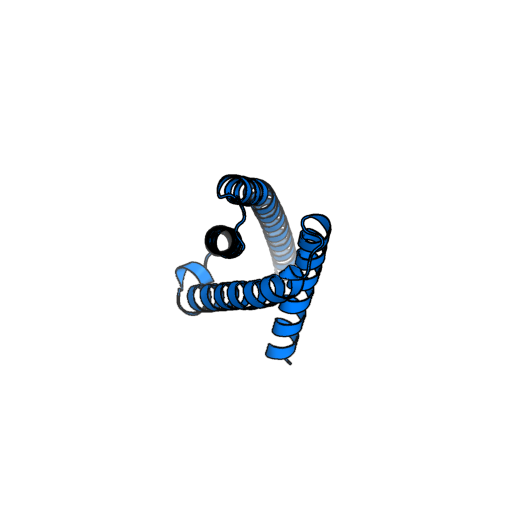53 C C . LEU A 1 106 ? -12.271 1.431 5.848 1.00 75.56 106 LEU A C 1
ATOM 855 O O . LEU A 1 106 ? -12.383 1.534 7.074 1.00 75.56 106 LEU A O 1
ATOM 859 N N . LEU A 1 107 ? -13.308 1.141 5.058 1.00 75.94 107 LEU A N 1
ATOM 860 C CA . LEU A 1 107 ? -14.663 0.895 5.561 1.00 75.94 107 LEU A CA 1
ATOM 861 C C . LEU A 1 107 ? -14.718 -0.354 6.446 1.00 75.94 107 LEU A C 1
ATOM 863 O O . LEU A 1 107 ? -15.257 -0.296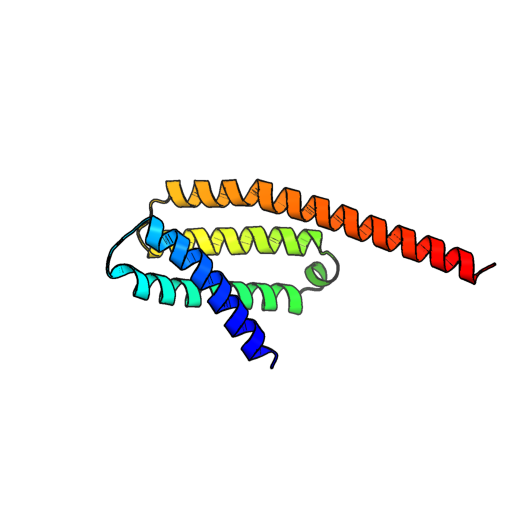 7.555 1.00 75.94 107 LEU A O 1
ATOM 867 N N . TYR A 1 108 ? -14.110 -1.456 5.998 1.00 76.31 108 TYR A N 1
ATOM 868 C CA . TYR A 1 108 ? -14.008 -2.684 6.788 1.00 76.31 108 TYR A CA 1
ATOM 869 C C . TYR A 1 108 ? -13.242 -2.453 8.089 1.00 76.31 108 TYR A C 1
ATOM 871 O O . TYR A 1 108 ? -13.699 -2.870 9.155 1.00 76.31 108 TYR A O 1
ATOM 879 N N . TRP A 1 109 ? -12.110 -1.748 8.033 1.00 78.56 109 TRP A N 1
ATOM 880 C CA . TRP A 1 109 ? -11.333 -1.425 9.227 1.00 78.56 109 TRP A CA 1
ATOM 881 C C . TRP A 1 109 ? -12.154 -0.626 10.240 1.00 78.56 109 TRP A C 1
ATOM 883 O O . TRP A 1 109 ? -12.216 -0.994 11.415 1.00 78.56 109 TRP A O 1
ATOM 893 N N . LYS A 1 110 ? -12.842 0.428 9.781 1.00 82.56 110 LYS A N 1
ATOM 894 C CA . LYS A 1 110 ? -13.734 1.230 10.627 1.00 82.56 110 LYS A CA 1
ATOM 895 C C . LYS A 1 110 ? -14.801 0.356 11.289 1.00 82.56 110 LYS A C 1
ATOM 897 O O . LYS A 1 110 ? -14.955 0.412 12.508 1.00 82.56 110 LYS A O 1
ATOM 902 N N . TYR A 1 111 ? -15.471 -0.495 10.511 1.00 87.12 111 TYR A N 1
ATOM 903 C CA . TYR A 1 111 ? -16.486 -1.419 11.021 1.00 87.12 111 TYR A CA 1
ATOM 904 C C . TYR A 1 111 ? -15.942 -2.335 12.131 1.00 87.12 111 TYR A C 1
ATOM 906 O O . TYR A 1 111 ? -16.556 -2.461 13.194 1.00 87.12 111 TYR A O 1
ATOM 914 N N . TYR A 1 112 ? -14.768 -2.942 11.928 1.00 84.38 112 TYR A N 1
ATOM 915 C CA . TYR A 1 112 ? -14.151 -3.811 12.935 1.00 84.38 112 TYR A CA 1
ATOM 916 C C . TYR A 1 112 ? -13.738 -3.052 14.199 1.00 84.38 112 TYR A C 1
ATOM 918 O O . TYR A 1 112 ? -13.983 -3.537 15.307 1.00 84.38 112 TYR A O 1
ATOM 926 N N . VAL A 1 113 ? -13.153 -1.859 14.060 1.00 85.69 113 VAL A N 1
ATOM 927 C CA . VAL A 1 113 ? -12.774 -1.020 15.207 1.00 85.69 113 VAL A CA 1
ATOM 928 C C . VAL A 1 113 ? -14.002 -0.640 16.032 1.00 85.69 113 VAL A C 1
ATOM 930 O O . VAL A 1 113 ? -13.964 -0.740 17.260 1.00 85.69 113 VAL A O 1
ATOM 933 N N . ASP A 1 114 ? -15.096 -0.246 15.383 1.00 87.56 114 ASP A N 1
ATOM 934 C CA . ASP A 1 114 ? -16.336 0.123 16.069 1.00 87.56 114 ASP A CA 1
ATOM 935 C C . ASP A 1 114 ? -16.961 -1.082 16.785 1.00 87.56 114 ASP A C 1
ATOM 937 O O . ASP A 1 114 ? -17.362 -0.976 17.950 1.00 87.56 114 ASP A O 1
ATOM 941 N N . LYS A 1 115 ? -16.943 -2.262 16.150 1.00 90.31 115 LYS A N 1
ATOM 942 C CA . LYS A 1 115 ? -17.384 -3.521 16.770 1.00 90.31 115 LYS A CA 1
ATOM 943 C C . LYS A 1 115 ? -16.563 -3.866 18.016 1.00 90.31 115 LYS A C 1
ATOM 945 O O . LYS A 1 115 ? -17.141 -4.187 19.053 1.00 90.31 115 LYS A O 1
ATOM 950 N N . ILE A 1 116 ? -15.234 -3.763 17.950 1.00 88.12 116 ILE A N 1
ATOM 951 C CA . ILE A 1 116 ? -14.347 -4.028 19.097 1.00 88.12 116 ILE A CA 1
ATOM 952 C C . ILE A 1 116 ? -14.589 -3.013 20.218 1.00 88.12 116 ILE A C 1
ATOM 954 O O . ILE A 1 116 ? -14.703 -3.399 21.380 1.00 88.12 116 ILE A O 1
ATOM 958 N N . LYS A 1 117 ? -14.717 -1.720 19.892 1.00 89.38 117 LYS A N 1
ATOM 959 C CA . LYS A 1 117 ? -15.017 -0.674 20.885 1.00 89.38 117 LYS A CA 1
ATOM 960 C C . LYS A 1 117 ? -16.344 -0.918 21.595 1.00 89.38 117 LYS A C 1
ATOM 962 O O . LYS A 1 117 ? -16.425 -0.674 22.798 1.00 89.38 117 LYS A O 1
ATOM 967 N N . LYS A 1 118 ? -17.366 -1.386 20.871 1.00 91.56 118 LYS A N 1
ATOM 968 C CA . LYS A 1 118 ? -18.653 -1.768 21.461 1.00 91.56 118 LYS A CA 1
ATOM 969 C C . LYS A 1 118 ? -18.477 -2.927 22.445 1.00 91.56 118 LYS A C 1
ATOM 971 O O . LYS A 1 118 ? -18.804 -2.767 23.612 1.00 91.56 118 LYS A O 1
ATOM 976 N N . LEU A 1 119 ? -17.833 -4.017 22.021 1.00 92.00 119 LEU A N 1
ATOM 977 C CA . LEU A 1 119 ? -17.565 -5.179 22.884 1.00 92.00 119 LEU A CA 1
ATOM 978 C C . LEU A 1 119 ? -16.767 -4.819 24.148 1.00 92.00 119 LEU A C 1
ATOM 980 O O . LEU A 1 119 ? -17.064 -5.313 25.233 1.00 92.00 119 LEU A O 1
ATOM 984 N N . LEU A 1 120 ? -15.765 -3.944 24.027 1.00 91.00 120 LEU A N 1
ATOM 985 C CA . LEU A 1 120 ? -14.982 -3.467 25.171 1.00 91.00 120 LEU A CA 1
ATOM 986 C C . LEU A 1 120 ? -15.822 -2.632 26.142 1.00 91.00 120 LEU A C 1
ATOM 988 O O . LEU A 1 120 ? -15.636 -2.739 27.353 1.00 91.00 120 LEU A O 1
ATOM 992 N N . ARG A 1 121 ? -16.738 -1.806 25.626 1.00 91.06 121 ARG A N 1
ATOM 993 C CA . ARG A 1 121 ? -17.650 -1.002 26.448 1.00 91.06 121 ARG A CA 1
ATOM 994 C C . ARG A 1 121 ? -18.623 -1.891 27.210 1.00 91.06 121 ARG A C 1
ATOM 996 O O . ARG A 1 121 ? -18.730 -1.735 28.422 1.00 91.06 121 ARG A O 1
ATOM 1003 N N . ASP A 1 122 ? -19.234 -2.845 26.516 1.00 91.06 122 ASP A N 1
ATOM 1004 C CA . ASP A 1 122 ? -20.199 -3.784 27.092 1.00 91.06 122 ASP A CA 1
ATOM 1005 C C . ASP A 1 122 ? -19.537 -4.632 28.197 1.00 91.06 122 ASP A C 1
ATOM 1007 O O . ASP A 1 122 ? -20.079 -4.783 29.294 1.00 91.06 122 ASP A O 1
ATOM 1011 N N . LYS A 1 123 ? -18.299 -5.095 27.963 1.00 89.19 123 LYS A N 1
ATOM 1012 C CA . LYS A 1 123 ? -17.514 -5.832 28.967 1.00 89.19 123 LYS A CA 1
ATOM 1013 C C . LYS A 1 123 ? -17.089 -4.966 30.155 1.00 89.19 123 LYS A C 1
ATOM 1015 O O . LYS A 1 123 ? -17.023 -5.452 31.278 1.00 89.19 123 LYS A O 1
ATOM 1020 N N . LYS A 1 124 ? -16.790 -3.681 29.933 1.00 89.38 124 LYS A N 1
ATOM 1021 C CA . LYS A 1 124 ? -16.487 -2.749 31.028 1.00 89.38 124 LYS A CA 1
ATOM 1022 C C . LYS A 1 124 ? -17.712 -2.537 31.917 1.00 89.38 124 LYS A C 1
ATOM 1024 O O . LYS A 1 124 ? -17.567 -2.594 33.131 1.00 89.38 124 LYS A O 1
ATOM 1029 N N . SER A 1 125 ? -18.895 -2.342 31.329 1.00 84.81 125 SER A N 1
ATOM 1030 C CA . SER A 1 125 ? -20.137 -2.183 32.098 1.00 84.81 125 SER A CA 1
ATOM 1031 C C . SER A 1 125 ? -20.522 -3.433 32.887 1.00 84.81 125 SER A C 1
ATOM 1033 O O . SER A 1 125 ? -21.044 -3.306 33.987 1.00 84.81 125 SER A O 1
ATOM 1035 N N . SER A 1 126 ? -20.230 -4.634 32.374 1.00 86.12 126 SER A N 1
ATOM 1036 C CA . SER A 1 126 ? -20.504 -5.882 33.100 1.00 86.12 126 SER A CA 1
ATOM 1037 C C . SER A 1 126 ? -19.536 -6.157 34.253 1.00 86.12 126 SER A C 1
ATOM 1039 O O . SER A 1 126 ? -19.804 -7.036 35.053 1.00 86.12 126 SER A O 1
ATOM 1041 N N . LEU A 1 127 ? -18.379 -5.486 34.290 1.00 80.62 127 LEU A N 1
ATOM 1042 C CA . LEU A 1 127 ? -17.381 -5.612 35.362 1.00 80.62 127 LEU A CA 1
ATOM 1043 C C . LEU A 1 127 ? -17.555 -4.551 36.459 1.00 80.62 127 LEU A C 1
ATOM 1045 O O . LEU A 1 127 ? -16.940 -4.667 37.513 1.00 80.62 127 LEU A O 1
ATOM 1049 N N . SER A 1 128 ? -18.316 -3.487 36.185 1.00 70.12 128 SER A N 1
ATOM 1050 C CA . SER A 1 128 ? -18.613 -2.409 37.136 1.00 70.12 128 SER A CA 1
ATOM 1051 C C . SER A 1 128 ? -19.949 -2.573 37.870 1.00 70.12 128 SER A C 1
ATOM 1053 O O . SER A 1 128 ? -20.225 -1.777 38.763 1.00 70.12 128 SER A O 1
ATOM 1055 N N . ASN A 1 129 ? -20.757 -3.556 37.466 1.00 51.38 129 ASN A N 1
ATOM 1056 C CA . ASN A 1 129 ? -21.969 -4.016 38.150 1.00 51.38 129 ASN A CA 1
ATOM 1057 C C . ASN A 1 129 ? -21.671 -5.330 38.870 1.00 51.38 129 ASN A C 1
ATOM 1059 O O . ASN A 1 129 ? -22.301 -5.563 39.921 1.00 51.38 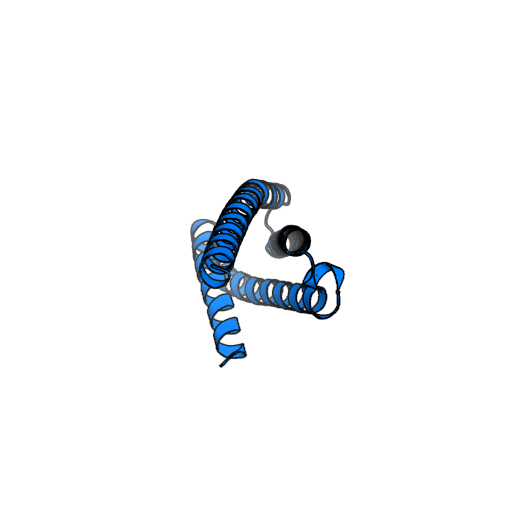129 ASN A O 1
#

Radius of gyration: 18.97 Å; chains: 1; bounding box: 36×27×61 Å

pLDDT: mean 74.4, std 12.2, range [47.16, 92.0]

Secondary structure (DSSP, 8-state):
-HHHHHHHHHHHHHHHHHHHHHHH--STTHHHHHHHHHHHHHHHHHHHHHHHHH-HHHHH-HHHHHHHHHHHHHHHHHHHHHHTT--HHHHHHHHHHHHHHHHHHHHHHHHHHHHHHHHHHHHHHHH--